Protein AF-A0A967KDW7-F1 (afdb_monomer)

Mean predicted aligned error: 9.58 Å

Radius of gyration: 26.61 Å; Cα contacts (8 Å, |Δi|>4): 97; chains: 1; bounding box: 59×27×72 Å

Secondary structure (DSSP, 8-state):
-HHHHHHSEEEEEEEEEE-TT--EEEEEEEEEEEE-TTS-EEEEEEEEEE-HHHHHHHHHHHHHHHHHHHHHHHHHHHHHHHHHHHHHH--

pLDDT: mean 85.72, std 12.18, range [50.69, 97.38]

Structure (mmCIF, N/CA/C/O backbone):
data_AF-A0A967KDW7-F1
#
_entry.id   AF-A0A967KDW7-F1
#
loop_
_atom_site.group_PDB
_atom_site.id
_atom_site.type_symbol
_atom_site.label_atom_id
_atom_site.label_alt_id
_atom_site.label_comp_id
_atom_site.label_asym_id
_atom_site.label_entity_id
_atom_site.label_seq_id
_atom_site.pdbx_PDB_ins_code
_atom_site.Cartn_x
_atom_site.Cartn_y
_atom_site.Cartn_z
_atom_site.occupancy
_atom_site.B_iso_or_equiv
_atom_site.auth_seq_id
_atom_site.auth_comp_id
_atom_site.auth_asym_id
_atom_site.auth_atom_id
_atom_site.pdbx_PDB_model_num
ATOM 1 N N . MET A 1 1 ? 8.500 -13.680 -17.026 1.00 51.31 1 MET A N 1
ATOM 2 C CA . MET A 1 1 ? 9.250 -13.044 -18.137 1.00 51.31 1 MET A CA 1
ATOM 3 C C . MET A 1 1 ? 8.673 -13.333 -19.529 1.00 51.31 1 MET A C 1
ATOM 5 O O . MET A 1 1 ? 9.102 -12.696 -20.482 1.00 51.31 1 MET A O 1
ATOM 9 N N . ASP A 1 2 ? 7.659 -14.195 -19.675 1.00 54.41 2 ASP A N 1
ATOM 10 C CA . ASP A 1 2 ? 6.987 -14.424 -20.969 1.00 54.41 2 ASP A CA 1
ATOM 11 C C . ASP A 1 2 ? 6.109 -13.259 -21.466 1.00 54.41 2 ASP A C 1
ATOM 13 O O . ASP A 1 2 ? 5.922 -13.105 -22.671 1.00 54.41 2 ASP A O 1
ATOM 17 N N . LEU A 1 3 ? 5.616 -12.390 -20.572 1.00 52.69 3 LEU A N 1
ATOM 18 C CA . LEU A 1 3 ? 4.718 -11.279 -20.935 1.00 52.69 3 LEU A CA 1
ATOM 19 C C . LEU A 1 3 ? 5.422 -10.188 -21.769 1.00 52.69 3 LEU A C 1
ATOM 21 O O . LEU A 1 3 ? 4.880 -9.704 -22.762 1.00 52.69 3 LEU A O 1
ATOM 25 N N . VAL A 1 4 ? 6.681 -9.880 -21.436 1.00 56.28 4 VAL A N 1
ATOM 26 C CA . VAL A 1 4 ? 7.517 -8.912 -22.171 1.00 56.28 4 VAL A CA 1
ATOM 27 C C . VAL A 1 4 ? 7.819 -9.394 -23.594 1.00 56.28 4 VAL A C 1
ATOM 29 O O . VAL A 1 4 ? 7.867 -8.586 -24.518 1.00 56.28 4 VAL A O 1
ATOM 32 N N . ARG A 1 5 ? 7.968 -10.711 -23.798 1.00 51.03 5 ARG A N 1
ATOM 33 C CA . ARG A 1 5 ? 8.213 -11.305 -25.123 1.00 51.03 5 ARG A CA 1
ATOM 34 C C . ARG A 1 5 ? 7.000 -11.248 -26.050 1.00 51.03 5 ARG A C 1
ATOM 36 O O . ARG A 1 5 ? 7.191 -11.273 -27.260 1.00 51.03 5 ARG A O 1
ATOM 43 N N . ARG A 1 6 ? 5.779 -11.192 -25.508 1.00 54.69 6 ARG A N 1
ATOM 44 C CA . ARG A 1 6 ? 4.543 -11.254 -26.304 1.00 54.69 6 ARG A CA 1
ATOM 45 C C . ARG A 1 6 ? 3.938 -9.883 -26.606 1.00 54.69 6 ARG A C 1
ATOM 47 O O . ARG A 1 6 ? 3.343 -9.723 -27.663 1.00 54.69 6 ARG A O 1
ATOM 54 N N . GLU A 1 7 ? 4.103 -8.905 -25.713 1.00 59.69 7 GLU A N 1
ATOM 55 C CA . GLU A 1 7 ? 3.509 -7.563 -25.869 1.00 59.69 7 GLU A CA 1
ATOM 56 C C . GLU A 1 7 ? 4.535 -6.420 -25.920 1.00 59.69 7 GLU A C 1
ATOM 58 O O . GLU A 1 7 ? 4.170 -5.262 -26.129 1.00 59.69 7 GLU A O 1
ATOM 63 N N . GLY A 1 8 ? 5.825 -6.713 -25.714 1.00 61.47 8 GLY A N 1
ATOM 64 C CA . GLY A 1 8 ? 6.894 -5.710 -25.709 1.00 61.47 8 GLY A CA 1
ATOM 65 C C . GLY A 1 8 ? 6.837 -4.721 -24.537 1.00 61.47 8 GLY A C 1
ATOM 66 O O . GLY A 1 8 ? 7.651 -3.798 -24.481 1.00 61.47 8 GLY A O 1
ATOM 67 N N . LYS A 1 9 ? 5.894 -4.887 -23.598 1.00 63.66 9 LYS A N 1
ATOM 68 C CA . LYS A 1 9 ? 5.720 -4.040 -22.411 1.00 63.66 9 LYS A CA 1
ATOM 69 C C . LYS A 1 9 ? 4.996 -4.777 -21.276 1.00 63.66 9 LYS A C 1
ATOM 71 O O . LYS A 1 9 ? 4.121 -5.595 -21.524 1.00 63.66 9 LYS A O 1
ATOM 76 N N . VAL A 1 10 ? 5.346 -4.435 -20.043 1.00 65.19 10 VAL A N 1
ATOM 77 C CA . VAL A 1 10 ? 4.637 -4.713 -18.791 1.00 65.19 10 VAL A CA 1
ATOM 78 C C . VAL A 1 10 ? 4.396 -3.350 -18.154 1.00 65.19 10 VAL A C 1
ATOM 80 O O . VAL A 1 10 ? 5.334 -2.575 -17.984 1.00 65.19 10 VAL A O 1
ATOM 83 N N . GLN A 1 11 ? 3.142 -3.024 -17.875 1.00 72.94 11 GLN A N 1
ATOM 84 C CA . GLN A 1 11 ? 2.762 -1.759 -17.251 1.00 72.94 11 GLN A CA 1
ATOM 85 C C . GLN A 1 11 ? 1.944 -2.049 -16.003 1.00 72.94 11 GLN A C 1
ATOM 87 O O . GLN A 1 11 ? 1.112 -2.954 -16.030 1.00 72.94 11 GLN A O 1
ATOM 92 N N . TYR A 1 12 ? 2.166 -1.253 -14.958 1.00 73.12 12 TYR A N 1
ATOM 93 C CA . TYR A 1 12 ? 1.426 -1.301 -13.698 1.00 73.12 12 TYR A CA 1
ATOM 94 C C . TYR A 1 12 ? 1.377 -2.692 -13.057 1.00 73.12 12 TYR A C 1
ATOM 96 O O . TYR A 1 12 ? 0.320 -3.144 -12.622 1.00 73.12 12 TYR A O 1
ATOM 104 N N . TYR A 1 13 ? 2.513 -3.390 -13.007 1.00 83.75 13 TYR A N 1
ATOM 105 C CA . TYR A 1 13 ? 2.573 -4.659 -12.293 1.00 83.75 13 TYR A CA 1
ATOM 106 C C . TYR A 1 13 ? 2.975 -4.413 -10.839 1.00 83.75 13 TYR A C 1
ATOM 108 O O . TYR A 1 13 ? 4.119 -4.065 -10.556 1.00 83.75 13 TYR A O 1
ATOM 116 N N . GLU A 1 14 ? 2.021 -4.551 -9.921 1.00 88.06 14 GLU A N 1
ATOM 117 C CA . GLU A 1 14 ? 2.293 -4.501 -8.484 1.00 88.06 14 GLU A CA 1
ATOM 118 C C . GLU A 1 14 ? 3.009 -5.775 -8.039 1.00 88.06 14 GLU A C 1
ATOM 120 O O . GLU A 1 14 ? 2.590 -6.892 -8.356 1.00 88.06 14 GLU A O 1
ATOM 125 N N . LEU A 1 15 ? 4.089 -5.605 -7.283 1.00 89.94 15 LEU A N 1
ATOM 126 C CA . LEU A 1 15 ? 4.830 -6.708 -6.701 1.00 89.94 15 LEU A CA 1
ATOM 127 C C . LEU A 1 15 ? 5.282 -6.380 -5.282 1.00 89.94 15 LEU A C 1
ATOM 129 O O . LEU A 1 15 ? 5.655 -5.253 -4.952 1.00 89.94 15 LEU A O 1
ATOM 133 N N . GLU A 1 16 ? 5.259 -7.413 -4.451 1.00 91.06 16 GLU A N 1
ATOM 134 C CA . GLU A 1 16 ? 5.834 -7.376 -3.117 1.00 91.06 16 GLU A CA 1
ATOM 135 C C . GLU A 1 16 ? 7.276 -7.861 -3.192 1.00 91.06 16 GLU A C 1
ATOM 137 O O . GLU A 1 16 ? 7.567 -8.997 -3.577 1.00 91.06 16 GLU A O 1
ATOM 142 N N . ALA A 1 17 ? 8.183 -6.972 -2.826 1.00 91.62 17 ALA A N 1
ATOM 143 C CA . ALA A 1 17 ? 9.596 -7.239 -2.690 1.00 91.62 17 ALA A CA 1
ATOM 144 C C . 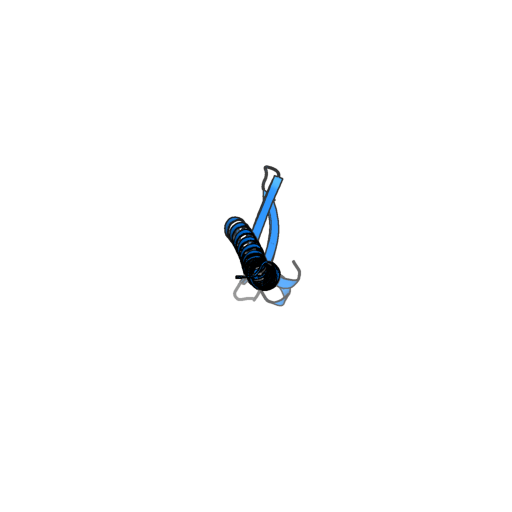ALA A 1 17 ? 10.009 -7.138 -1.218 1.00 91.62 17 ALA A C 1
ATOM 146 O O . ALA A 1 17 ? 9.237 -6.770 -0.329 1.00 91.62 17 ALA A O 1
ATOM 147 N N . ARG A 1 18 ? 11.269 -7.480 -0.961 1.00 94.00 18 ARG A N 1
ATOM 148 C CA . ARG A 1 18 ? 11.933 -7.197 0.308 1.00 94.00 18 ARG A CA 1
ATOM 149 C C . ARG A 1 18 ? 13.161 -6.357 0.031 1.00 94.00 18 ARG A C 1
ATOM 151 O O . ARG A 1 18 ? 13.895 -6.621 -0.922 1.00 94.00 18 ARG A O 1
ATOM 158 N N . THR A 1 19 ? 13.377 -5.360 0.867 1.00 91.19 19 THR A N 1
ATOM 159 C CA . THR A 1 19 ? 14.634 -4.615 0.926 1.00 91.19 19 THR A CA 1
ATOM 160 C C . THR A 1 19 ? 15.781 -5.530 1.384 1.00 91.19 19 THR A C 1
ATOM 162 O O . THR A 1 19 ? 15.577 -6.654 1.853 1.00 91.19 19 THR A O 1
ATOM 165 N N . VAL A 1 20 ? 17.016 -5.024 1.313 1.00 91.94 20 VAL A N 1
ATOM 166 C CA . VAL A 1 20 ? 18.200 -5.735 1.829 1.00 91.94 20 VAL A CA 1
ATOM 167 C C . VAL A 1 20 ? 18.117 -5.969 3.343 1.00 91.94 20 VAL A C 1
ATOM 169 O O . VAL A 1 20 ? 18.607 -6.986 3.827 1.00 91.94 20 VAL A O 1
ATOM 172 N N . ASP A 1 21 ? 17.476 -5.063 4.087 1.00 93.62 21 ASP A N 1
ATOM 173 C CA . ASP A 1 21 ? 17.255 -5.212 5.532 1.00 93.62 21 ASP A CA 1
ATOM 174 C C . ASP A 1 21 ? 16.043 -6.099 5.886 1.00 93.62 21 ASP A C 1
ATOM 176 O O . ASP A 1 21 ? 15.787 -6.363 7.059 1.00 93.62 21 ASP A O 1
ATOM 180 N N . GLY A 1 22 ? 15.332 -6.619 4.879 1.00 91.25 22 GLY A N 1
ATOM 181 C CA . GLY A 1 22 ? 14.231 -7.567 5.034 1.00 91.25 22 GLY A CA 1
ATOM 182 C C . GLY A 1 22 ? 12.855 -6.936 5.252 1.00 91.25 22 GLY A C 1
ATOM 183 O O . GLY A 1 22 ? 11.869 -7.680 5.330 1.00 91.25 22 GLY A O 1
ATOM 184 N N . SER A 1 23 ? 12.766 -5.604 5.320 1.00 91.00 23 SER A N 1
ATOM 185 C CA . SER A 1 23 ? 11.485 -4.899 5.380 1.00 91.00 23 SER A CA 1
ATOM 186 C C . SER A 1 23 ? 10.666 -5.102 4.091 1.00 91.00 23 SER A C 1
ATOM 188 O O . SER A 1 23 ? 11.230 -5.286 3.003 1.00 91.00 23 SER A O 1
ATOM 190 N N . PRO A 1 24 ? 9.325 -5.175 4.205 1.00 90.00 24 PRO A N 1
ATOM 191 C CA . PRO A 1 24 ? 8.455 -5.313 3.046 1.00 90.00 24 PRO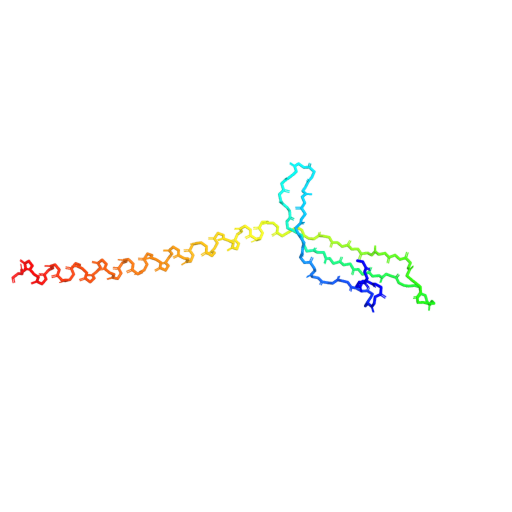 A CA 1
ATOM 192 C C . PRO A 1 24 ? 8.504 -4.041 2.202 1.00 90.00 24 PRO A C 1
ATOM 194 O O . PRO A 1 24 ? 8.502 -2.932 2.732 1.00 90.00 24 PRO A O 1
ATOM 197 N N . LEU A 1 25 ? 8.533 -4.224 0.887 1.00 94.88 25 LEU A N 1
ATOM 198 C CA . LEU A 1 25 ? 8.552 -3.148 -0.089 1.00 94.88 25 LEU A CA 1
ATOM 199 C C . LEU A 1 25 ? 7.472 -3.429 -1.130 1.00 94.88 25 LEU A C 1
ATOM 201 O O . LEU A 1 25 ? 7.539 -4.435 -1.837 1.00 94.88 25 LEU A O 1
ATOM 205 N N . HIS A 1 26 ? 6.494 -2.541 -1.247 1.00 95.25 26 HIS A N 1
ATOM 206 C CA . HIS A 1 26 ? 5.523 -2.594 -2.331 1.00 95.25 26 HIS A CA 1
ATOM 207 C C . HIS A 1 26 ? 6.045 -1.747 -3.479 1.00 95.25 26 HIS A C 1
ATOM 209 O O . HIS A 1 26 ? 6.281 -0.552 -3.304 1.00 95.25 26 HIS A O 1
ATOM 215 N N . VAL A 1 27 ? 6.215 -2.348 -4.656 1.00 94.88 27 VAL A N 1
ATOM 216 C CA . VAL A 1 27 ? 6.628 -1.596 -5.840 1.00 94.88 27 VAL A CA 1
ATOM 217 C C . VAL A 1 27 ? 5.694 -1.829 -7.010 1.00 94.88 27 VAL A C 1
ATOM 219 O O . VAL A 1 27 ? 5.170 -2.921 -7.220 1.00 94.88 27 VAL A O 1
ATOM 222 N N . ILE A 1 28 ? 5.523 -0.780 -7.802 1.00 92.56 28 ILE A N 1
ATOM 223 C CA . ILE A 1 28 ? 4.934 -0.873 -9.129 1.00 92.56 28 ILE A CA 1
ATOM 224 C C . ILE A 1 28 ? 6.077 -0.980 -10.128 1.00 92.56 28 ILE A C 1
ATOM 226 O O . ILE A 1 28 ? 6.910 -0.078 -10.238 1.00 92.56 28 ILE A O 1
ATOM 230 N N . GLU A 1 29 ? 6.100 -2.079 -10.870 1.00 90.56 29 GLU A N 1
ATOM 231 C CA . GLU A 1 29 ? 7.043 -2.314 -11.949 1.00 90.56 29 GLU A CA 1
ATOM 232 C C . GLU A 1 29 ? 6.435 -1.930 -13.298 1.00 90.56 29 GLU A C 1
ATOM 234 O O . GLU A 1 29 ? 5.361 -2.387 -13.704 1.00 90.56 29 GLU A O 1
ATOM 239 N N . ASN A 1 30 ? 7.182 -1.105 -14.026 1.00 87.88 30 ASN A N 1
ATOM 240 C CA . ASN A 1 30 ? 6.944 -0.822 -15.430 1.00 87.88 30 ASN A CA 1
ATOM 241 C C . ASN A 1 30 ? 8.181 -1.243 -16.211 1.00 87.88 30 ASN A C 1
ATOM 243 O O . ASN A 1 30 ? 9.264 -0.734 -15.942 1.00 87.88 30 ASN A O 1
ATOM 247 N N . VAL A 1 31 ? 8.027 -2.126 -17.197 1.00 89.00 31 VAL A N 1
ATOM 248 C CA . VAL A 1 31 ? 9.116 -2.611 -18.058 1.00 89.00 31 VAL A CA 1
ATOM 249 C C . VAL A 1 31 ? 8.699 -2.499 -19.514 1.00 89.00 31 VAL A C 1
ATOM 251 O O . VAL A 1 31 ? 7.617 -2.921 -19.906 1.00 89.00 31 VAL A O 1
ATOM 254 N N . ARG A 1 32 ? 9.575 -1.978 -20.363 1.00 86.25 32 ARG A N 1
ATOM 255 C CA . ARG A 1 32 ? 9.382 -1.920 -21.809 1.00 86.25 32 ARG A CA 1
ATOM 256 C C . ARG A 1 32 ? 10.591 -2.507 -22.524 1.00 86.25 32 ARG A C 1
ATOM 258 O O . ARG A 1 32 ? 11.730 -2.205 -22.179 1.00 86.25 32 ARG A O 1
ATOM 265 N N . GLY A 1 33 ? 10.326 -3.320 -23.541 1.00 88.06 33 GLY A N 1
ATOM 266 C CA . GLY A 1 33 ? 11.342 -3.757 -24.489 1.00 88.06 33 GLY A CA 1
ATOM 267 C C . GLY A 1 33 ? 11.677 -2.649 -25.484 1.00 88.06 33 GLY A C 1
ATOM 268 O O . GLY A 1 33 ? 10.782 -2.004 -26.035 1.00 88.06 33 GLY A O 1
ATOM 269 N N . VAL A 1 34 ? 12.966 -2.429 -25.710 1.00 86.56 34 VAL A N 1
ATOM 270 C CA . VAL A 1 34 ? 13.495 -1.639 -26.822 1.00 86.56 34 VAL A CA 1
ATOM 271 C C . VAL A 1 34 ? 13.877 -2.618 -27.926 1.00 86.56 34 VAL A C 1
ATOM 273 O O . VAL A 1 34 ? 14.519 -3.633 -27.657 1.00 86.56 34 VAL A O 1
ATOM 276 N N . PHE A 1 35 ? 13.449 -2.330 -29.151 1.00 85.94 35 PHE A N 1
ATOM 277 C CA . PHE A 1 35 ? 13.651 -3.192 -30.313 1.00 85.94 35 PHE A CA 1
ATOM 278 C C . PHE A 1 35 ? 14.441 -2.437 -31.385 1.00 85.94 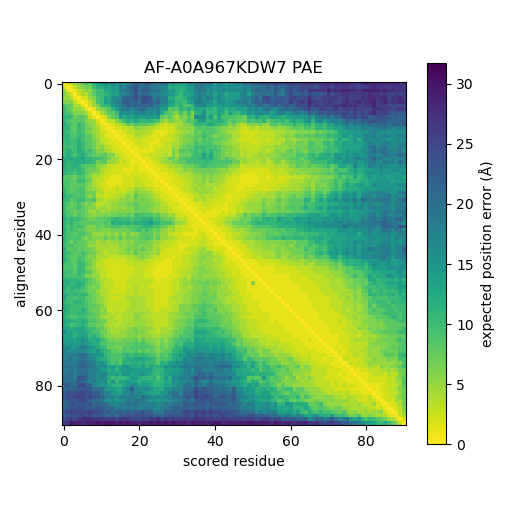35 PHE A C 1
ATOM 280 O O . PHE A 1 35 ? 14.304 -1.216 -31.487 1.00 85.94 35 PHE A O 1
ATOM 287 N N . ASP A 1 36 ? 15.273 -3.148 -32.146 1.00 88.56 36 ASP A N 1
ATOM 288 C CA . ASP A 1 36 ? 15.941 -2.601 -33.333 1.00 88.56 36 ASP A CA 1
ATOM 289 C C . ASP A 1 36 ? 15.000 -2.528 -34.552 1.00 88.56 36 ASP A C 1
ATOM 291 O O . ASP A 1 36 ? 13.826 -2.905 -34.480 1.00 88.56 36 ASP A O 1
ATOM 295 N N . GLU A 1 37 ? 15.510 -2.014 -35.676 1.00 89.81 37 GLU A N 1
ATOM 296 C CA . GLU A 1 37 ? 14.758 -1.891 -36.935 1.00 89.81 37 GLU A CA 1
ATOM 297 C C . GLU A 1 37 ? 14.337 -3.256 -37.507 1.00 89.81 37 GLU A C 1
ATOM 299 O O . GLU A 1 37 ? 13.318 -3.353 -38.191 1.00 89.81 37 GLU A O 1
ATOM 304 N N . GLU A 1 38 ? 15.058 -4.329 -37.167 1.00 90.38 38 GLU A N 1
ATOM 305 C CA . GLU A 1 38 ? 14.720 -5.706 -37.532 1.00 90.38 38 GLU A CA 1
ATOM 306 C C . GLU A 1 38 ? 13.736 -6.377 -36.550 1.00 90.38 38 GLU A C 1
ATOM 308 O O . GLU A 1 38 ? 13.405 -7.556 -36.707 1.00 90.38 38 GLU A O 1
ATOM 313 N N . GLY A 1 39 ? 13.248 -5.649 -35.538 1.00 84.06 39 GLY A N 1
ATOM 314 C CA . GLY A 1 39 ? 12.286 -6.141 -34.550 1.00 84.06 39 GLY A CA 1
ATOM 315 C C . GLY A 1 39 ? 12.884 -7.067 -33.486 1.00 84.06 39 GLY A C 1
ATOM 316 O O . GLY A 1 39 ? 12.143 -7.762 -32.785 1.00 84.06 39 GLY A O 1
ATOM 317 N N . ARG A 1 40 ? 14.210 -7.102 -33.334 1.00 86.94 40 ARG A N 1
ATOM 318 C CA . ARG A 1 40 ? 14.898 -7.888 -32.302 1.00 86.94 40 ARG A CA 1
ATOM 319 C C . ARG A 1 40 ? 14.985 -7.085 -31.009 1.00 86.94 40 ARG A C 1
ATOM 321 O O . ARG A 1 40 ? 15.281 -5.895 -31.016 1.00 86.94 40 ARG A O 1
ATOM 328 N N . LEU A 1 41 ? 14.736 -7.749 -29.881 1.00 85.62 41 LEU A N 1
ATOM 329 C CA . LEU A 1 41 ? 14.847 -7.142 -28.553 1.00 85.62 41 LEU A CA 1
ATOM 330 C C . LEU A 1 41 ? 16.317 -6.816 -28.244 1.00 85.62 41 LEU A C 1
ATOM 332 O O . LEU A 1 41 ? 17.139 -7.730 -28.176 1.00 85.62 41 LEU A O 1
ATOM 336 N N . THR A 1 42 ? 16.627 -5.541 -28.015 1.00 89.12 42 THR A N 1
ATOM 337 C CA . THR A 1 42 ? 17.985 -5.061 -27.712 1.00 89.12 42 THR A CA 1
ATOM 338 C C . THR A 1 42 ? 18.173 -4.691 -26.245 1.00 89.12 42 THR A C 1
ATOM 340 O O . THR A 1 42 ? 19.252 -4.897 -25.696 1.00 89.12 42 THR A O 1
ATOM 343 N N . GLU A 1 43 ? 17.131 -4.183 -25.584 1.00 88.00 43 GLU A N 1
ATOM 344 C CA . GLU A 1 43 ? 17.213 -3.706 -24.200 1.00 88.00 43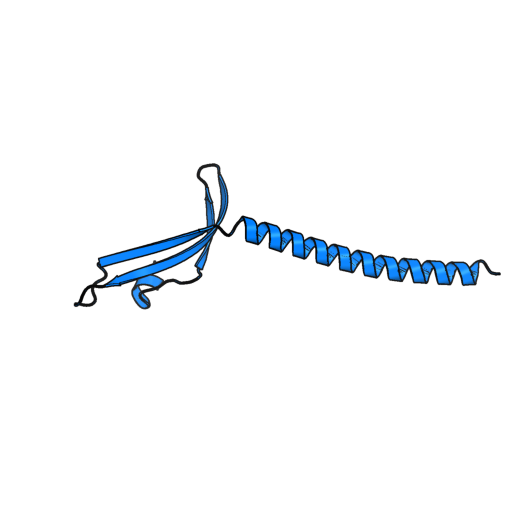 GLU A CA 1
ATOM 345 C C . GLU A 1 43 ? 15.870 -3.879 -23.478 1.00 88.00 43 GLU A C 1
ATOM 347 O O . GLU A 1 43 ? 14.801 -3.781 -24.084 1.00 88.00 43 GLU A O 1
ATOM 352 N N . LEU A 1 44 ? 15.916 -4.095 -22.163 1.00 87.06 44 LEU A N 1
ATOM 353 C CA . LEU A 1 44 ? 14.764 -3.945 -21.279 1.00 87.06 44 LEU A CA 1
ATOM 354 C C . LEU A 1 44 ? 14.960 -2.691 -20.438 1.00 87.06 44 LEU A C 1
ATOM 356 O O . LEU A 1 44 ? 15.899 -2.614 -19.652 1.00 87.06 44 LEU A O 1
ATOM 360 N N . ARG A 1 45 ? 14.056 -1.725 -20.582 1.00 89.00 45 ARG A N 1
ATOM 361 C CA . ARG A 1 45 ? 14.019 -0.535 -19.733 1.00 89.00 45 ARG A CA 1
ATOM 362 C C . ARG A 1 45 ? 12.870 -0.651 -18.771 1.00 89.00 45 ARG A C 1
ATOM 364 O O . ARG A 1 45 ? 11.719 -0.683 -19.200 1.00 89.00 45 ARG A O 1
ATOM 371 N N . GLY A 1 46 ? 13.181 -0.678 -17.485 1.00 88.94 46 GLY A N 1
ATOM 372 C CA . GLY A 1 46 ? 12.168 -0.646 -16.451 1.00 88.94 46 GLY A CA 1
ATOM 373 C C . GLY A 1 46 ? 12.477 0.348 -15.353 1.00 88.94 46 GLY A C 1
ATOM 374 O O . GLY A 1 46 ? 13.623 0.751 -15.169 1.00 88.94 46 GLY A O 1
ATOM 375 N N . HIS A 1 47 ? 11.431 0.750 -14.647 1.00 89.31 47 HIS A N 1
ATOM 376 C CA . HIS A 1 47 ? 11.540 1.484 -13.398 1.00 89.31 47 HIS A CA 1
ATOM 377 C C . HIS A 1 47 ? 10.594 0.869 -12.372 1.00 89.31 47 HIS A C 1
ATOM 379 O O . HIS A 1 47 ? 9.517 0.371 -12.712 1.00 89.31 47 HIS A O 1
ATOM 385 N N . LEU A 1 48 ? 11.038 0.912 -11.122 1.00 92.00 48 LEU A N 1
ATOM 386 C CA . LEU A 1 48 ? 10.286 0.493 -9.952 1.00 92.00 48 LEU A CA 1
ATOM 387 C C . LEU A 1 48 ? 9.866 1.760 -9.213 1.00 92.00 48 LEU A C 1
ATOM 389 O O . LEU A 1 48 ? 10.699 2.636 -8.975 1.00 92.00 48 LEU A O 1
ATOM 393 N N . ILE A 1 49 ? 8.588 1.867 -8.881 1.00 93.25 49 ILE A N 1
ATOM 394 C CA . ILE A 1 49 ? 8.053 2.952 -8.058 1.00 93.25 49 ILE A CA 1
ATOM 395 C C . ILE A 1 49 ? 7.719 2.347 -6.706 1.00 93.25 49 ILE A C 1
ATOM 397 O O . ILE A 1 49 ? 6.869 1.464 -6.646 1.00 93.25 49 ILE A O 1
ATOM 401 N N . ASP A 1 50 ? 8.382 2.803 -5.648 1.00 94.69 50 ASP A N 1
ATOM 402 C CA . ASP A 1 50 ? 8.016 2.438 -4.281 1.00 94.69 50 ASP A CA 1
ATOM 403 C C . ASP A 1 50 ? 6.668 3.075 -3.925 1.00 94.69 50 ASP A C 1
ATOM 405 O O . ASP A 1 50 ? 6.499 4.291 -4.011 1.00 94.69 50 ASP A O 1
ATOM 409 N N . VAL A 1 51 ? 5.703 2.234 -3.566 1.00 95.25 51 VAL A N 1
ATOM 410 C CA . VAL A 1 51 ? 4.347 2.624 -3.163 1.00 95.25 51 VAL A CA 1
ATOM 411 C C . VAL A 1 51 ? 4.021 2.154 -1.745 1.00 95.25 51 VAL A C 1
ATOM 413 O O . VAL A 1 51 ? 2.858 2.137 -1.345 1.00 95.25 51 VAL A O 1
ATOM 416 N N . THR A 1 52 ? 5.037 1.785 -0.964 1.00 94.44 52 THR A N 1
ATOM 417 C CA . THR A 1 52 ? 4.875 1.270 0.402 1.00 94.44 52 THR A CA 1
ATOM 418 C C . THR A 1 52 ? 4.181 2.287 1.303 1.00 94.44 52 THR A C 1
ATOM 420 O O . THR A 1 52 ? 3.211 1.951 1.977 1.00 94.44 52 THR A O 1
ATOM 423 N N . GLU A 1 53 ? 4.616 3.550 1.274 1.00 95.12 53 GLU A N 1
ATOM 424 C CA . GLU A 1 53 ? 4.000 4.618 2.073 1.00 95.12 53 GLU A CA 1
ATOM 425 C C . GLU A 1 53 ? 2.533 4.844 1.686 1.00 95.12 53 GLU A C 1
ATOM 427 O O . GLU A 1 53 ? 1.674 4.974 2.557 1.00 95.12 53 GLU A O 1
ATOM 432 N N . GLN A 1 54 ? 2.229 4.821 0.384 1.00 95.06 54 GLN A N 1
ATOM 433 C CA . GLN A 1 54 ? 0.859 4.962 -0.102 1.00 95.06 54 GLN A CA 1
ATOM 434 C C . GLN A 1 54 ? -0.035 3.838 0.438 1.00 95.06 54 GLN A C 1
ATOM 436 O O . GLN A 1 54 ? -1.102 4.128 0.973 1.00 95.06 54 GLN A O 1
ATOM 441 N N . LYS A 1 55 ? 0.411 2.578 0.355 1.00 93.31 55 LYS A N 1
ATOM 442 C CA . LYS A 1 55 ? -0.342 1.416 0.859 1.00 93.31 55 LYS A CA 1
ATOM 443 C C . LYS A 1 55 ? -0.608 1.516 2.360 1.00 93.31 55 LYS A C 1
ATOM 445 O O . LYS A 1 55 ? -1.740 1.329 2.792 1.00 93.31 55 LYS A O 1
ATOM 450 N N . VAL A 1 56 ? 0.402 1.904 3.142 1.00 94.19 56 VAL A N 1
ATOM 451 C CA . VAL A 1 56 ? 0.251 2.092 4.594 1.00 94.19 56 VAL A CA 1
ATOM 452 C C . VAL A 1 56 ? -0.795 3.165 4.910 1.00 94.19 56 VAL A C 1
ATOM 454 O O . VAL A 1 56 ? -1.616 2.984 5.810 1.00 94.19 56 VAL A O 1
ATOM 457 N N . LEU A 1 57 ? -0.796 4.280 4.176 1.00 96.19 57 LEU A N 1
ATOM 458 C CA . LEU A 1 57 ? -1.786 5.343 4.361 1.00 96.19 57 LEU A CA 1
ATOM 459 C C . LEU A 1 57 ? -3.197 4.905 3.946 1.00 96.19 57 LEU A C 1
ATOM 461 O O . LEU A 1 57 ? -4.165 5.253 4.624 1.00 96.19 57 LEU A O 1
ATOM 465 N N . GLU A 1 58 ? -3.327 4.130 2.868 1.00 95.75 58 GLU A N 1
ATOM 466 C CA . GLU A 1 58 ? -4.602 3.548 2.430 1.00 95.75 58 GLU A CA 1
ATOM 467 C C . GLU A 1 58 ? -5.187 2.613 3.500 1.00 95.75 58 GLU A C 1
ATOM 469 O O . GLU A 1 58 ? -6.360 2.745 3.854 1.00 95.75 58 GLU A O 1
ATOM 474 N N . GLU A 1 59 ? -4.366 1.737 4.086 1.00 95.75 59 GLU A N 1
ATOM 475 C CA . GLU A 1 59 ? -4.784 0.841 5.172 1.00 95.75 59 GLU A CA 1
ATOM 476 C C . GLU A 1 59 ? -5.218 1.614 6.426 1.00 95.75 59 GLU A C 1
ATOM 478 O O . GLU A 1 59 ? -6.247 1.308 7.037 1.00 95.75 59 GLU A O 1
ATOM 483 N N . GLN A 1 60 ? -4.467 2.655 6.802 1.00 96.12 60 GLN A N 1
ATOM 484 C CA . GLN A 1 60 ? -4.820 3.518 7.932 1.00 96.12 60 GLN A CA 1
ATOM 485 C C . GLN A 1 60 ? -6.143 4.251 7.700 1.00 96.12 60 GLN A C 1
ATOM 487 O O . GLN A 1 60 ? -6.969 4.344 8.614 1.00 96.12 60 GLN A O 1
ATOM 492 N N . LEU A 1 61 ? -6.365 4.753 6.484 1.00 96.62 61 LEU A N 1
ATOM 493 C CA . LEU A 1 61 ? -7.612 5.411 6.114 1.00 96.62 61 LEU A CA 1
ATOM 494 C C . LEU A 1 61 ? -8.792 4.436 6.180 1.00 96.62 61 LEU A C 1
ATOM 496 O O . LEU A 1 61 ? -9.829 4.768 6.758 1.00 96.62 61 LEU A O 1
ATOM 500 N N . GLU A 1 62 ? -8.634 3.227 5.644 1.00 97.38 62 GLU A N 1
ATOM 501 C CA . GLU A 1 62 ? -9.663 2.190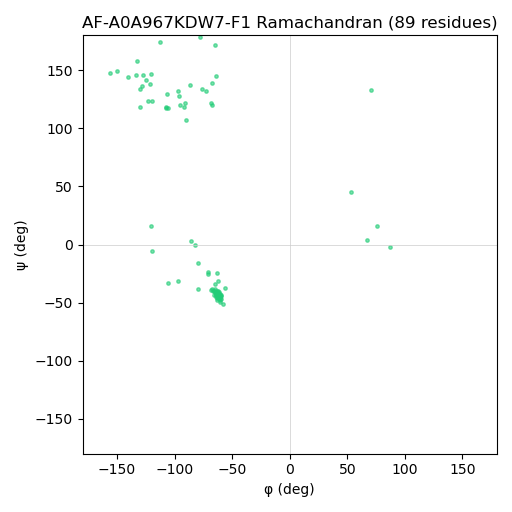 5.704 1.00 97.38 62 GLU A CA 1
ATOM 502 C C . GLU A 1 62 ? -10.013 1.838 7.160 1.00 97.38 62 GLU A C 1
ATOM 504 O O . GLU A 1 62 ? -11.188 1.728 7.528 1.00 97.38 62 GLU A O 1
ATOM 509 N N . GLN A 1 63 ? -9.003 1.709 8.024 1.00 96.44 63 GLN A N 1
ATOM 510 C CA . GLN A 1 63 ? -9.211 1.452 9.446 1.00 96.44 63 GLN A CA 1
ATOM 511 C C . GLN A 1 63 ? -9.945 2.609 10.137 1.00 96.44 63 GLN A C 1
ATOM 513 O O . GLN A 1 63 ? -10.867 2.368 10.923 1.00 96.44 63 GLN A O 1
ATOM 518 N N . ALA A 1 64 ? -9.584 3.857 9.836 1.00 95.94 64 ALA A N 1
ATOM 519 C CA . ALA A 1 64 ? -10.252 5.033 10.385 1.00 95.94 64 ALA A CA 1
ATOM 520 C C . ALA A 1 64 ? -11.734 5.090 9.977 1.00 95.94 64 ALA A C 1
ATOM 522 O O . ALA A 1 64 ? -12.593 5.315 10.829 1.00 95.94 64 ALA A O 1
ATOM 523 N N . GLN A 1 65 ? -12.052 4.797 8.713 1.00 95.75 65 GLN A N 1
ATOM 524 C CA . GLN A 1 65 ? -13.433 4.750 8.217 1.00 95.75 65 GLN A CA 1
ATOM 525 C C . GLN A 1 65 ? -14.261 3.657 8.902 1.00 95.75 65 GLN A C 1
ATOM 527 O O . GLN A 1 65 ? -15.421 3.876 9.261 1.00 95.75 65 GLN A O 1
ATOM 532 N N . LYS A 1 66 ? -13.667 2.481 9.143 1.00 95.31 66 LYS A N 1
ATOM 533 C CA . LYS A 1 66 ? -14.316 1.410 9.916 1.00 95.31 66 LYS A CA 1
ATOM 534 C C . LYS A 1 66 ? -14.634 1.867 11.340 1.00 95.31 66 LYS A C 1
ATOM 536 O O . LYS A 1 66 ? -15.741 1.634 11.824 1.00 95.31 66 LYS A O 1
ATOM 541 N N . LEU A 1 67 ? -13.692 2.536 12.002 1.00 94.38 67 LEU A N 1
ATOM 542 C CA . LEU A 1 67 ? -13.887 3.060 13.355 1.00 94.38 67 LEU A CA 1
ATOM 543 C C . LEU A 1 67 ? -14.941 4.168 13.403 1.00 94.38 67 LEU A C 1
ATOM 545 O O . LEU A 1 67 ? -15.764 4.178 14.316 1.00 94.38 67 LEU A O 1
ATOM 549 N N . GLU A 1 68 ? -14.963 5.060 12.415 1.00 95.19 68 GLU A N 1
ATOM 550 C CA . GLU A 1 68 ? -15.988 6.097 12.292 1.00 95.19 68 GLU A CA 1
ATOM 551 C C . GLU A 1 68 ? -17.386 5.479 12.153 1.00 95.19 68 GLU A C 1
ATOM 553 O O . GLU A 1 68 ? -18.313 5.864 12.871 1.00 95.19 68 GLU A O 1
ATOM 558 N N . ALA A 1 69 ? -17.536 4.467 11.291 1.00 94.25 69 ALA A N 1
ATOM 559 C CA . ALA A 1 69 ? -18.796 3.753 11.117 1.00 94.25 69 ALA A CA 1
ATOM 560 C C . ALA A 1 69 ? -19.259 3.085 12.423 1.00 94.25 69 ALA A C 1
ATOM 562 O O . ALA A 1 69 ? -20.423 3.221 12.808 1.00 94.25 69 ALA A O 1
ATOM 563 N N . VAL A 1 70 ? -18.349 2.420 13.144 1.00 93.69 70 VAL A N 1
ATOM 564 C CA . VAL A 1 70 ? -18.639 1.823 14.459 1.00 93.69 70 VAL A CA 1
ATOM 565 C C . VAL A 1 70 ? -19.038 2.894 15.476 1.00 93.69 70 VAL A C 1
ATOM 567 O O . VAL A 1 70 ? -20.038 2.726 16.171 1.00 93.69 70 VAL A O 1
ATOM 570 N N . GLY A 1 71 ? -18.309 4.009 15.546 1.00 92.38 71 GLY A N 1
ATOM 571 C CA . GLY A 1 71 ? -18.603 5.115 16.456 1.00 92.38 71 GLY A CA 1
ATOM 572 C C . GLY A 1 71 ? -19.966 5.749 16.187 1.00 92.38 71 GLY A C 1
ATOM 573 O O . GLY A 1 71 ? -20.719 6.017 17.123 1.00 92.38 71 GLY A O 1
ATOM 574 N N . ARG A 1 72 ? -20.336 5.918 14.913 1.00 91.31 72 ARG A N 1
ATOM 575 C CA . ARG A 1 72 ? -21.655 6.427 14.517 1.00 91.31 72 ARG A CA 1
ATOM 576 C C . ARG A 1 72 ? -22.781 5.480 14.929 1.00 91.31 72 ARG A C 1
ATOM 578 O O . ARG A 1 72 ? -23.796 5.939 15.450 1.00 91.31 72 ARG A O 1
ATOM 585 N N . LEU A 1 73 ? -22.600 4.175 14.727 1.00 90.00 73 LEU A N 1
ATOM 586 C CA . LEU A 1 73 ? -23.563 3.164 15.169 1.00 90.00 73 LEU A CA 1
ATOM 587 C C . LEU A 1 73 ? -23.691 3.154 16.697 1.00 90.00 73 LEU A C 1
ATOM 589 O O . LEU A 1 73 ? -24.803 3.188 17.217 1.00 90.00 73 LEU A O 1
ATOM 593 N N . ALA A 1 74 ? -22.567 3.180 17.414 1.00 90.31 74 ALA A N 1
ATOM 594 C CA . ALA A 1 74 ? -22.545 3.225 18.871 1.00 90.31 74 ALA A CA 1
ATOM 595 C C . ALA A 1 74 ? -23.207 4.498 19.421 1.00 90.31 74 ALA A C 1
ATOM 597 O O . ALA A 1 74 ? -23.962 4.416 20.383 1.00 90.31 74 ALA A O 1
ATOM 598 N N . GLY A 1 75 ? -2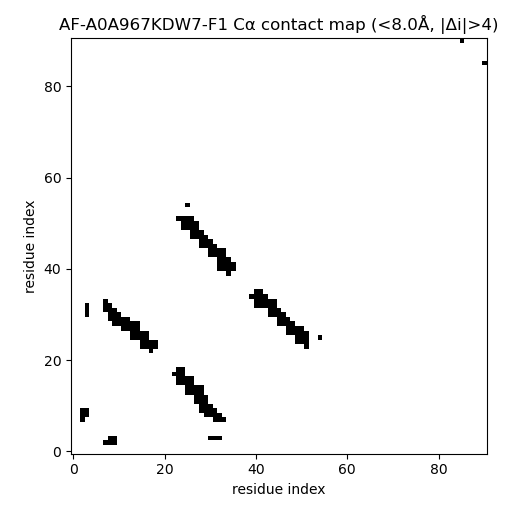2.982 5.656 18.793 1.00 90.81 75 GLY A N 1
ATOM 599 C CA . GLY A 1 75 ? -23.618 6.922 19.162 1.00 90.81 75 GLY A CA 1
ATOM 600 C C . GLY A 1 75 ? -25.135 6.904 18.968 1.00 90.81 75 GLY A C 1
ATOM 601 O O . GLY A 1 75 ? -25.859 7.365 19.846 1.00 90.81 75 GLY A O 1
ATOM 602 N N . GLY A 1 76 ? -25.620 6.317 17.868 1.00 90.31 76 GLY A N 1
ATOM 603 C CA . GLY A 1 76 ? -27.053 6.108 17.6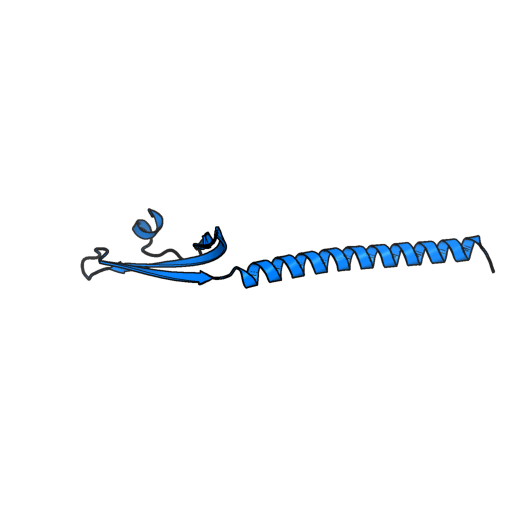37 1.00 90.31 76 GLY A CA 1
ATOM 604 C C . GLY A 1 76 ? -27.681 5.169 18.670 1.00 90.31 76 GLY A C 1
ATOM 605 O O . GLY A 1 76 ? -28.678 5.521 19.291 1.00 90.31 76 GLY A O 1
ATOM 606 N N . ILE A 1 77 ? -27.042 4.024 18.938 1.00 89.88 77 ILE A N 1
ATOM 607 C CA . ILE A 1 77 ? -27.500 3.066 19.959 1.00 89.88 77 ILE A CA 1
ATOM 608 C C . ILE A 1 77 ? -27.495 3.706 21.353 1.00 89.88 77 ILE A C 1
ATOM 610 O O . ILE A 1 77 ? -28.452 3.545 22.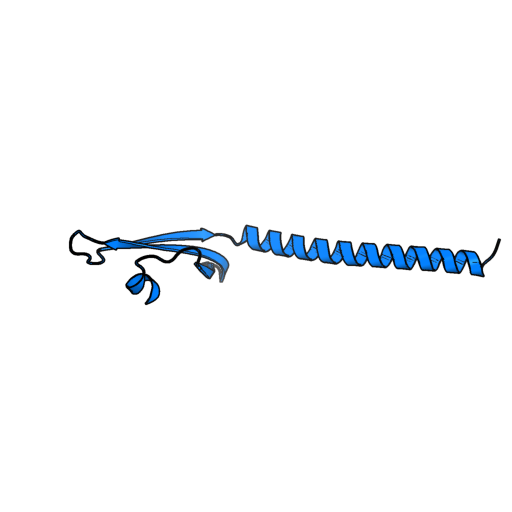103 1.00 89.88 77 ILE A O 1
ATOM 614 N N . ALA A 1 78 ? -26.440 4.443 21.709 1.00 90.62 78 ALA A N 1
ATOM 615 C CA . ALA A 1 78 ? -26.334 5.123 22.997 1.00 90.62 78 ALA A CA 1
ATOM 616 C C . ALA A 1 78 ? -27.397 6.217 23.147 1.00 90.62 78 ALA A C 1
ATOM 618 O O . ALA A 1 78 ? -27.994 6.358 24.212 1.00 90.62 78 ALA A O 1
ATOM 619 N N . HIS A 1 79 ? -27.657 6.971 22.079 1.00 88.88 79 HIS A N 1
ATOM 620 C CA . HIS A 1 79 ? -28.736 7.948 22.040 1.00 88.88 79 HIS A CA 1
ATOM 621 C C . HIS A 1 79 ? -30.105 7.284 22.253 1.00 88.88 79 HIS A C 1
ATOM 623 O O . HIS A 1 79 ? -30.856 7.711 23.129 1.00 88.88 79 HIS A O 1
ATOM 629 N N . ASP A 1 80 ? -30.410 6.205 21.533 1.00 87.00 80 ASP A N 1
ATOM 630 C CA . ASP A 1 80 ? -31.684 5.491 21.669 1.00 87.00 80 ASP A CA 1
ATOM 631 C C . ASP A 1 80 ? -31.836 4.848 23.052 1.00 87.00 80 ASP A C 1
ATOM 633 O O . ASP A 1 80 ? -32.911 4.896 23.651 1.00 87.00 80 ASP A O 1
ATOM 637 N N . PHE A 1 81 ? -30.749 4.314 23.610 1.00 85.88 81 PHE A N 1
ATOM 638 C CA . PHE A 1 81 ? -30.729 3.770 24.963 1.00 85.88 81 PHE A CA 1
ATOM 639 C C . PHE A 1 81 ? -30.998 4.848 26.017 1.00 85.88 81 PHE A C 1
ATOM 641 O O . PHE A 1 81 ? -31.798 4.631 26.927 1.00 85.88 81 PHE A O 1
ATOM 648 N N . ASN A 1 82 ? -30.387 6.027 25.873 1.00 83.12 82 ASN A N 1
ATOM 649 C CA . ASN A 1 82 ? -30.648 7.167 26.750 1.00 83.12 82 ASN A CA 1
ATOM 650 C C . ASN A 1 82 ? -32.105 7.635 26.642 1.00 83.12 82 ASN A C 1
ATOM 652 O O . ASN A 1 82 ? -32.732 7.880 27.668 1.00 83.12 82 ASN A O 1
ATOM 656 N N . ASN A 1 83 ? -32.681 7.671 25.439 1.00 81.75 83 ASN A N 1
ATOM 657 C CA . ASN A 1 83 ? -34.088 8.034 25.244 1.00 81.75 83 ASN A CA 1
ATOM 658 C C . ASN A 1 83 ? -35.056 7.023 25.878 1.00 81.75 83 ASN A C 1
ATOM 660 O O . ASN A 1 83 ? -36.062 7.409 26.484 1.00 81.75 83 ASN A O 1
ATOM 664 N N . LEU A 1 84 ? -34.752 5.725 25.773 1.00 84.62 84 LEU A N 1
ATOM 665 C CA . LEU A 1 84 ? -35.522 4.666 26.429 1.00 84.62 84 LEU A CA 1
ATOM 666 C C . LEU A 1 84 ? -35.410 4.758 27.953 1.00 84.62 84 LEU A C 1
ATOM 668 O O . LEU A 1 84 ? -36.426 4.659 28.640 1.00 84.62 84 LEU A O 1
ATOM 672 N N . LEU A 1 85 ? -34.206 5.003 28.480 1.00 84.19 85 LEU A N 1
ATOM 673 C CA . LEU A 1 85 ? -33.990 5.236 29.905 1.00 84.19 85 LEU A CA 1
ATOM 674 C C . LEU A 1 85 ? -34.807 6.425 30.396 1.00 84.19 85 LEU A C 1
ATOM 676 O O . LEU A 1 85 ? -35.564 6.242 31.333 1.00 84.19 85 LEU A O 1
ATO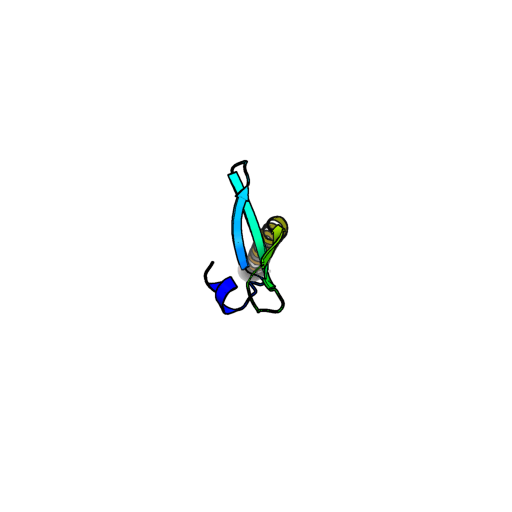M 680 N N . THR A 1 86 ? -34.732 7.589 29.743 1.00 80.69 86 THR A N 1
ATOM 681 C CA . THR A 1 86 ? -35.513 8.783 30.114 1.00 80.69 86 THR A CA 1
ATOM 682 C C . THR A 1 86 ? -37.019 8.513 30.137 1.00 80.69 86 THR A C 1
ATOM 684 O O . THR A 1 86 ? -37.717 8.993 31.026 1.00 80.69 86 THR A O 1
ATOM 687 N N . THR A 1 87 ? -37.524 7.701 29.204 1.00 81.81 87 THR A N 1
ATOM 688 C CA . THR A 1 87 ? -38.936 7.286 29.181 1.00 81.81 87 THR A CA 1
ATOM 689 C C . THR A 1 87 ? -39.296 6.394 30.376 1.00 81.81 87 THR A C 1
ATOM 691 O O . THR A 1 87 ? -40.377 6.529 30.942 1.00 81.81 87 THR A O 1
ATOM 694 N N . VAL A 1 88 ? -38.401 5.481 30.767 1.00 79.62 88 VAL A N 1
ATOM 695 C CA . VAL A 1 88 ? -38.613 4.520 31.864 1.00 79.62 88 VAL A CA 1
ATOM 696 C C . VAL A 1 88 ? -38.394 5.148 33.242 1.00 79.62 88 VAL A C 1
ATOM 698 O O . VAL A 1 88 ? -39.119 4.812 34.176 1.00 79.62 88 VAL A O 1
ATOM 701 N N . THR A 1 89 ? -37.410 6.038 33.398 1.00 79.31 89 THR A N 1
ATOM 702 C CA . THR A 1 89 ? -37.131 6.713 34.674 1.00 79.31 89 THR A CA 1
ATOM 703 C C . THR A 1 89 ? -38.063 7.879 34.961 1.00 79.31 89 THR A C 1
ATOM 705 O O . THR A 1 89 ? -38.166 8.248 36.126 1.00 79.31 89 THR A O 1
ATOM 708 N N . GLY A 1 90 ? -38.791 8.378 33.960 1.00 68.94 90 GLY A N 1
ATOM 709 C CA . GLY A 1 90 ? -39.880 9.328 34.141 1.00 68.94 90 GLY A CA 1
ATOM 710 C C . GLY A 1 90 ? -39.423 10.729 34.559 1.00 68.94 90 GLY A C 1
ATOM 711 O O . GLY A 1 90 ? -38.644 10.934 35.492 1.00 68.94 90 GLY A O 1
ATOM 712 N N . HIS A 1 91 ? -39.979 11.723 33.882 1.00 50.69 91 HIS A N 1
ATOM 713 C CA . HIS A 1 91 ? -40.452 12.916 34.572 1.00 50.69 91 HIS A CA 1
ATOM 714 C C . HIS A 1 91 ? -41.944 12.744 34.832 1.00 50.69 91 HIS A C 1
ATOM 716 O O . HIS A 1 91 ? -42.618 12.166 33.948 1.00 50.69 91 HIS A O 1
#

Foldseek 3Di:
DVVCVPPQWDFQDWDWDADPVGDIWIWGKIWGFDADPVRHGDDIDMDIDTCPVVVVVVVVVVVVVVVVVVVVVVVVVVVVVVVVVDVVVDD

Sequence (91 aa):
MDLVRREGKVQYYELEARTVDGSPLHVIENVRGVFDEEGRLTELRGHLIDVTEQKVLEEQLEQAQKLEAVGRLAGGIAHDFNNLLTTVTGH

Nearest PDB structures (foldseek):
  6ph2-assembly2_D  TM=9.004E-01  e=1.685E-02  Brucella melitensis bv. 1 str. 16M
  6hmj-assembly2_D  TM=7.534E-01  e=2.885E-02  Nakamurella multipartita DSM 44233
  6t73-assembly1_A  TM=7.025E-01  e=2.016E-02  Phaeodactylum tricornutum
  5a8b-assembly2_C  TM=7.262E-01  e=3.251E-02  Phaeodactylum tricornutum
  4hhd-assembly1_B  TM=6.722E-01  e=3.251E-02  Arabidopsis thaliana

Solvent-accessible surface area (backbone atoms only — not comparable to full-atom values): 5244 Å² total; per-residue (Å²): 121,69,58,44,77,75,67,40,43,45,71,79,42,75,44,83,48,63,50,95,88,62,50,83,34,37,29,36,38,34,37,34,55,40,60,50,96,87,68,46,81,75,46,79,52,65,54,73,43,81,42,42,69,58,53,54,52,51,52,52,50,53,52,50,51,53,51,50,53,50,50,54,50,50,51,50,52,51,50,53,50,50,53,52,46,52,66,72,71,53,130